Protein AF-A0A1S8S8R8-F1 (afdb_monomer_lite)

Organism: Clostridium beijerinckii (NCBI:txid1520)

pLDDT: mean 87.76, std 15.45, range [39.5, 98.5]

Sequence (150 aa):
MPNIKKNIEINKLENTFITFKNANENLIRYEDGESLENSRFKGITEEIRECDKVENKIQIIREEIHSLRDLVDVLGSDCIFDYEFIEIFKVLDDFEISLLLKYIPNDSVMDVDYGTESEKEWHEKLKEYLDMISEEKKSKIIAESLNIIL

Radius of gyration: 22.05 Å; chains: 1; bounding box: 75×33×40 Å

Structure (mmCIF, N/CA/C/O backbone):
data_AF-A0A1S8S8R8-F1
#
_entry.id   AF-A0A1S8S8R8-F1
#
loop_
_atom_site.group_PDB
_atom_site.id
_atom_site.type_symbol
_atom_site.label_atom_id
_atom_site.label_alt_id
_atom_site.label_comp_id
_atom_site.label_asym_id
_atom_site.label_entity_id
_atom_site.label_seq_id
_atom_site.pdbx_PDB_ins_code
_atom_site.Cartn_x
_atom_site.Cartn_y
_atom_site.Cartn_z
_atom_site.occupancy
_atom_site.B_iso_or_equiv
_atom_site.auth_seq_id
_atom_site.auth_comp_id
_atom_site.auth_asym_id
_atom_site.auth_atom_id
_atom_site.pdbx_PDB_model_num
ATOM 1 N N . MET A 1 1 ? 42.710 4.956 -25.547 1.00 47.41 1 MET A N 1
ATOM 2 C CA . MET A 1 1 ? 42.683 3.558 -25.063 1.00 47.41 1 MET A CA 1
ATOM 3 C C . MET A 1 1 ? 44.050 3.214 -24.485 1.00 47.41 1 MET A C 1
ATOM 5 O O . MET A 1 1 ? 45.027 3.377 -25.211 1.00 47.41 1 MET A O 1
ATOM 9 N N . PRO A 1 2 ? 44.162 2.818 -23.206 1.00 55.94 2 PRO A N 1
ATOM 10 C CA . PRO A 1 2 ? 45.432 2.374 -22.631 1.00 55.94 2 PRO A CA 1
ATOM 11 C C . PRO A 1 2 ? 45.952 1.147 -23.392 1.00 55.94 2 PRO A C 1
ATOM 13 O O . PRO A 1 2 ? 45.184 0.245 -23.718 1.00 55.94 2 PRO A O 1
ATOM 16 N N . ASN A 1 3 ? 47.244 1.121 -23.720 1.00 70.50 3 ASN A N 1
ATOM 17 C CA . ASN A 1 3 ? 47.845 0.037 -24.495 1.00 70.50 3 ASN A CA 1
ATOM 18 C C . ASN A 1 3 ? 48.105 -1.167 -23.573 1.00 70.50 3 ASN A C 1
ATOM 20 O O . ASN A 1 3 ? 49.175 -1.280 -22.977 1.00 70.50 3 ASN A O 1
ATOM 24 N N . ILE A 1 4 ? 47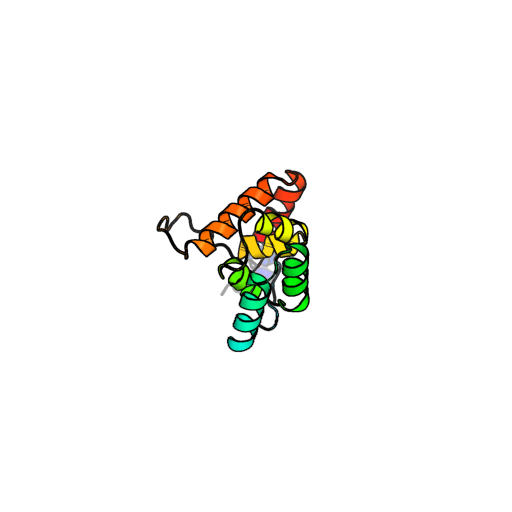.097 -2.035 -23.441 1.00 74.81 4 ILE A N 1
ATOM 25 C CA . ILE A 1 4 ? 47.079 -3.216 -22.557 1.00 74.81 4 ILE A CA 1
ATOM 26 C C . ILE A 1 4 ? 48.364 -4.043 -22.705 1.00 74.81 4 ILE A C 1
ATOM 28 O O . ILE A 1 4 ? 48.956 -4.453 -21.710 1.00 74.81 4 ILE A O 1
ATOM 32 N N . LYS A 1 5 ? 48.855 -4.208 -23.939 1.00 75.81 5 LYS A N 1
ATOM 33 C CA . LYS A 1 5 ? 50.068 -4.977 -24.240 1.00 75.81 5 LYS A CA 1
ATOM 34 C C . LYS A 1 5 ? 51.311 -4.414 -23.541 1.00 75.81 5 LYS A C 1
ATOM 36 O O . LYS A 1 5 ? 52.057 -5.165 -22.926 1.00 75.81 5 LYS A O 1
ATOM 41 N N . LYS A 1 6 ? 51.480 -3.088 -23.557 1.00 76.81 6 LYS A N 1
ATOM 42 C CA . LYS A 1 6 ? 52.597 -2.406 -22.887 1.00 76.81 6 LYS A CA 1
ATOM 43 C C . LYS A 1 6 ? 52.540 -2.570 -21.365 1.00 76.81 6 LYS A C 1
ATOM 45 O O . LYS A 1 6 ? 53.579 -2.669 -20.726 1.00 76.81 6 LYS A O 1
ATOM 50 N N . ASN A 1 7 ? 51.339 -2.599 -20.786 1.00 72.69 7 ASN A N 1
ATOM 51 C CA . ASN A 1 7 ? 51.155 -2.691 -19.336 1.00 72.69 7 ASN A CA 1
ATOM 52 C C . ASN A 1 7 ? 51.355 -4.113 -18.784 1.00 72.69 7 ASN A C 1
ATOM 54 O O . ASN A 1 7 ? 51.751 -4.255 -17.628 1.00 72.69 7 ASN A O 1
ATOM 58 N N . ILE A 1 8 ? 51.149 -5.147 -19.609 1.00 76.69 8 ILE A N 1
ATOM 59 C CA . ILE A 1 8 ? 51.504 -6.540 -19.288 1.00 76.69 8 ILE A CA 1
ATOM 60 C C . ILE A 1 8 ? 53.028 -6.690 -19.189 1.00 76.69 8 ILE A C 1
ATOM 62 O O . ILE A 1 8 ? 53.528 -7.265 -18.230 1.00 76.69 8 ILE A O 1
ATOM 66 N N . GLU A 1 9 ? 53.771 -6.119 -20.141 1.00 80.56 9 GLU A N 1
ATOM 67 C CA . GLU A 1 9 ? 55.239 -6.217 -20.193 1.00 80.56 9 GLU A CA 1
ATOM 68 C C . GLU A 1 9 ? 55.938 -5.554 -18.995 1.00 80.56 9 GLU A C 1
ATOM 70 O O . GLU A 1 9 ? 57.035 -5.959 -18.617 1.00 80.56 9 GLU A O 1
ATOM 75 N N . ILE A 1 10 ? 55.307 -4.552 -18.377 1.00 84.12 10 ILE A N 1
ATOM 76 C CA . ILE A 1 10 ? 55.863 -3.814 -17.230 1.00 84.12 10 ILE A CA 1
ATOM 77 C C . ILE A 1 10 ? 55.256 -4.224 -15.878 1.00 84.12 10 ILE A C 1
ATOM 79 O O . ILE A 1 10 ? 55.476 -3.508 -14.903 1.00 84.12 10 ILE A O 1
ATOM 83 N N . ASN A 1 11 ? 54.495 -5.329 -15.807 1.00 70.38 11 ASN A N 1
ATOM 84 C CA . ASN A 1 11 ? 53.772 -5.775 -14.602 1.00 70.38 11 ASN A CA 1
ATOM 85 C C . ASN A 1 11 ? 52.944 -4.650 -13.949 1.00 70.38 11 ASN A C 1
ATOM 87 O O . ASN A 1 11 ? 53.032 -4.426 -12.747 1.00 70.38 11 ASN A O 1
ATOM 91 N N . LYS A 1 12 ? 52.187 -3.901 -14.761 1.00 74.56 12 LYS A N 1
ATOM 92 C CA . LYS A 1 12 ? 51.240 -2.867 -14.297 1.00 74.56 12 LYS A CA 1
ATOM 93 C C . LYS A 1 12 ? 49.828 -3.109 -14.818 1.00 74.56 12 LYS A C 1
ATOM 95 O O . LYS A 1 12 ? 49.060 -2.165 -15.034 1.00 74.56 12 LYS A O 1
ATOM 100 N N . LEU A 1 13 ? 49.492 -4.369 -15.089 1.00 74.75 13 LEU A N 1
ATOM 101 C CA . LEU A 1 13 ? 48.185 -4.751 -15.615 1.00 74.75 13 LEU A CA 1
ATOM 102 C C . LEU A 1 13 ? 47.064 -4.368 -14.634 1.00 74.75 13 LEU A C 1
ATOM 104 O O . LEU A 1 13 ? 46.019 -3.886 -15.061 1.00 74.75 13 LEU A O 1
ATOM 108 N N . GLU A 1 14 ? 47.325 -4.464 -13.333 1.00 68.19 14 GLU A N 1
ATOM 109 C CA . GLU A 1 14 ? 46.433 -4.068 -12.242 1.00 68.19 14 GLU A CA 1
ATOM 110 C C . GLU A 1 14 ? 46.066 -2.575 -12.251 1.00 68.19 14 GLU A C 1
ATOM 112 O O . GLU A 1 14 ? 45.003 -2.206 -11.771 1.00 68.19 14 GLU A O 1
ATOM 117 N N . ASN A 1 15 ? 46.885 -1.723 -12.880 1.00 67.25 15 ASN A N 1
ATOM 118 C CA . ASN A 1 15 ? 46.618 -0.286 -13.038 1.00 67.25 15 ASN A CA 1
ATOM 119 C C . ASN A 1 15 ? 45.921 0.055 -14.369 1.00 67.25 15 ASN A C 1
ATOM 121 O O . ASN A 1 15 ? 45.691 1.223 -14.679 1.00 67.25 15 ASN A O 1
ATOM 125 N N . THR A 1 16 ? 45.646 -0.954 -15.202 1.00 67.19 16 THR A N 1
ATOM 126 C CA . THR A 1 16 ? 44.980 -0.783 -16.505 1.00 67.19 16 THR A CA 1
ATOM 127 C C . THR A 1 16 ? 43.462 -0.834 -16.368 1.00 67.19 16 THR A C 1
ATOM 129 O O . THR A 1 16 ? 42.750 -0.241 -17.178 1.00 67.19 16 THR A O 1
ATOM 132 N N . PHE A 1 17 ? 42.975 -1.511 -15.329 1.00 71.25 17 PHE A N 1
ATOM 133 C CA . PHE A 1 17 ? 41.561 -1.610 -15.016 1.00 71.25 17 PHE A CA 1
ATOM 134 C C . PHE A 1 17 ? 41.223 -0.610 -13.917 1.00 71.25 17 PHE A C 1
ATOM 136 O O . PHE A 1 17 ? 41.747 -0.682 -12.810 1.00 71.25 17 PHE A O 1
ATOM 143 N N . ILE A 1 18 ? 40.316 0.316 -14.213 1.00 66.94 18 ILE A N 1
ATOM 144 C CA . ILE A 1 18 ? 39.598 1.026 -13.160 1.00 66.94 18 ILE A CA 1
ATOM 145 C C . ILE A 1 18 ? 38.610 0.002 -12.604 1.00 66.94 18 ILE A C 1
ATOM 147 O O . ILE A 1 18 ? 37.585 -0.274 -13.224 1.00 66.94 18 ILE A O 1
ATOM 151 N N . THR A 1 19 ? 38.933 -0.616 -11.470 1.00 56.50 19 THR A N 1
ATOM 152 C CA . THR A 1 19 ? 37.923 -1.340 -10.700 1.00 56.50 19 THR A CA 1
ATOM 153 C C . THR A 1 19 ? 36.993 -0.296 -10.109 1.00 56.50 19 THR A C 1
ATOM 155 O O . THR A 1 19 ? 37.340 0.371 -9.131 1.00 56.50 19 THR A O 1
ATOM 158 N N . PHE A 1 20 ? 35.820 -0.122 -10.712 1.00 55.28 20 PHE A N 1
ATOM 159 C CA . PHE A 1 20 ? 34.723 0.519 -10.010 1.00 55.28 20 PHE A CA 1
ATOM 160 C C . PHE A 1 20 ? 34.433 -0.367 -8.804 1.00 55.28 20 PHE A C 1
ATOM 162 O O . PHE A 1 20 ? 34.045 -1.524 -8.948 1.00 55.28 20 PHE A O 1
ATOM 169 N N . LYS A 1 21 ? 34.715 0.145 -7.606 1.00 53.66 21 LYS A N 1
ATOM 170 C CA . LYS A 1 21 ? 34.168 -0.436 -6.386 1.00 53.66 21 LYS A CA 1
ATOM 171 C C . LYS A 1 21 ? 32.657 -0.368 -6.596 1.00 53.66 21 LYS A C 1
ATOM 173 O O . LYS A 1 21 ? 32.139 0.743 -6.679 1.00 53.66 21 LYS A O 1
ATOM 178 N N . ASN A 1 22 ? 32.005 -1.506 -6.833 1.00 51.09 22 ASN A N 1
ATOM 179 C CA . ASN A 1 22 ? 30.573 -1.549 -7.104 1.00 51.09 22 ASN A CA 1
ATOM 180 C C . ASN A 1 22 ? 29.859 -0.946 -5.893 1.00 51.09 22 ASN A C 1
ATOM 182 O O . ASN A 1 22 ? 29.703 -1.588 -4.860 1.00 51.09 22 ASN A O 1
ATOM 186 N N . ALA A 1 23 ? 29.495 0.328 -5.988 1.00 52.31 23 ALA A N 1
ATOM 187 C CA . ALA A 1 23 ? 28.527 0.908 -5.087 1.00 52.31 23 ALA A CA 1
ATOM 188 C C . ALA A 1 23 ? 27.189 0.282 -5.489 1.00 52.31 23 ALA A C 1
ATOM 190 O O . ALA A 1 23 ? 26.737 0.498 -6.611 1.00 52.31 23 ALA A O 1
ATOM 191 N N . ASN A 1 24 ? 26.618 -0.509 -4.578 1.00 56.66 24 ASN A N 1
ATOM 192 C CA . ASN A 1 24 ? 25.369 -1.276 -4.681 1.00 56.66 24 ASN A CA 1
ATOM 193 C C . ASN A 1 24 ? 25.537 -2.715 -5.192 1.00 56.66 24 ASN A C 1
ATOM 195 O O . ASN A 1 24 ? 25.215 -3.045 -6.330 1.00 56.66 24 ASN A O 1
ATOM 199 N N . GLU A 1 25 ? 25.990 -3.599 -4.301 1.00 58.91 25 GLU A N 1
ATOM 200 C CA . GLU A 1 25 ? 26.020 -5.051 -4.538 1.00 58.91 25 GLU A CA 1
ATOM 201 C C . GLU A 1 25 ? 24.621 -5.712 -4.477 1.00 58.91 25 GLU A C 1
ATOM 203 O O . GLU A 1 25 ? 24.501 -6.872 -4.848 1.00 58.91 25 GLU A O 1
ATOM 208 N N . ASN A 1 26 ? 23.555 -4.982 -4.104 1.00 75.31 26 ASN A N 1
ATOM 209 C CA . ASN A 1 26 ? 22.205 -5.530 -3.879 1.00 75.31 26 ASN A CA 1
ATOM 210 C C . ASN A 1 26 ? 21.079 -4.748 -4.592 1.00 75.31 26 ASN A C 1
ATOM 212 O O . ASN A 1 26 ? 20.038 -4.500 -3.993 1.00 75.31 26 ASN A O 1
ATOM 216 N N . LEU A 1 27 ? 21.265 -4.311 -5.843 1.00 88.69 27 LEU A N 1
ATOM 217 C CA . LEU A 1 27 ? 20.167 -3.686 -6.601 1.00 88.69 27 LEU A CA 1
ATOM 218 C C . LEU A 1 27 ? 19.075 -4.715 -6.933 1.00 88.69 27 LEU A C 1
ATOM 220 O O . LEU A 1 27 ? 19.374 -5.785 -7.463 1.00 88.69 27 LEU A O 1
ATOM 224 N N . ILE A 1 28 ? 17.817 -4.358 -6.680 1.00 91.38 28 ILE A N 1
ATOM 225 C CA . ILE A 1 28 ? 16.639 -5.166 -7.005 1.00 91.38 28 ILE A CA 1
ATOM 226 C C . ILE A 1 28 ? 15.964 -4.529 -8.216 1.00 91.38 28 ILE A C 1
ATOM 228 O O . ILE A 1 28 ? 15.468 -3.409 -8.136 1.00 91.38 28 ILE A O 1
ATOM 232 N N . ARG A 1 29 ? 15.948 -5.226 -9.355 1.00 93.81 29 ARG A N 1
ATOM 233 C CA . ARG A 1 29 ? 15.124 -4.818 -10.497 1.00 93.81 29 ARG A CA 1
ATOM 234 C C . ARG A 1 29 ? 13.709 -5.328 -10.262 1.00 93.81 29 ARG A C 1
ATOM 236 O O . ARG A 1 29 ? 13.517 -6.539 -10.203 1.00 93.81 29 ARG A O 1
ATOM 243 N N . TYR A 1 30 ? 12.765 -4.411 -10.115 1.00 95.00 30 TYR A N 1
ATOM 244 C CA . TYR A 1 30 ? 11.351 -4.740 -10.070 1.00 95.00 30 TYR A CA 1
ATOM 245 C C . TYR A 1 30 ? 10.821 -4.893 -11.498 1.00 95.00 30 TYR A C 1
ATOM 247 O O . TYR A 1 30 ? 11.188 -4.132 -12.393 1.00 95.00 30 TYR A O 1
ATOM 255 N N . GLU A 1 31 ? 9.995 -5.910 -11.710 1.00 95.69 31 GLU A N 1
ATOM 256 C CA . GLU A 1 31 ? 9.208 -6.083 -12.925 1.00 95.69 31 GLU A CA 1
ATOM 257 C C . GLU A 1 31 ? 7.748 -6.045 -12.493 1.00 95.69 31 GLU A C 1
ATOM 259 O O . GLU A 1 31 ? 7.327 -6.849 -11.659 1.00 95.69 31 GLU A O 1
ATOM 264 N N . ASP A 1 32 ? 7.015 -5.061 -13.005 1.00 96.12 32 ASP A N 1
ATOM 265 C CA . ASP A 1 32 ? 5.624 -4.845 -12.631 1.00 96.12 32 ASP A CA 1
ATOM 266 C C . ASP A 1 32 ? 4.708 -5.923 -13.232 1.00 96.12 32 ASP A C 1
ATOM 268 O O . ASP A 1 32 ? 5.038 -6.567 -14.236 1.00 96.12 32 ASP A O 1
ATOM 272 N N . GLY A 1 33 ? 3.547 -6.117 -12.614 1.00 94.88 33 GLY A N 1
ATOM 273 C CA . GLY A 1 33 ? 2.500 -6.978 -13.143 1.00 94.88 33 GLY A CA 1
ATOM 274 C C . GLY A 1 33 ? 1.754 -6.356 -14.323 1.00 94.88 33 GLY A C 1
ATOM 275 O O . GLY A 1 33 ? 1.970 -5.209 -14.715 1.00 94.88 33 GLY A O 1
ATOM 276 N N . GLU A 1 34 ? 0.845 -7.136 -14.904 1.00 95.50 34 GLU A N 1
ATOM 277 C CA . GLU A 1 34 ? -0.044 -6.648 -15.956 1.00 95.50 34 GLU A CA 1
ATOM 278 C C . GLU A 1 34 ? -1.023 -5.622 -15.373 1.00 95.50 34 GLU A C 1
ATOM 280 O O . GLU A 1 34 ? -1.765 -5.935 -14.442 1.00 95.50 34 GLU A O 1
ATOM 285 N N . SER A 1 35 ? -1.010 -4.401 -15.918 1.00 95.50 35 SER A N 1
ATOM 286 C CA . SER A 1 35 ? -1.959 -3.366 -15.514 1.00 95.50 35 SER A CA 1
ATOM 287 C C . SER A 1 35 ? -3.364 -3.654 -16.035 1.00 95.50 35 SER A C 1
ATOM 289 O O . SER A 1 35 ? -3.547 -4.185 -17.134 1.00 95.50 35 SER A O 1
ATOM 291 N N . LEU A 1 36 ? -4.366 -3.241 -15.271 1.00 96.81 36 LEU A N 1
ATOM 292 C CA . LEU A 1 36 ? -5.761 -3.391 -15.645 1.00 96.81 36 LEU A CA 1
ATOM 293 C C . LEU A 1 36 ? -6.156 -2.455 -16.795 1.00 96.81 36 LEU A C 1
ATOM 295 O O . LEU A 1 36 ? -5.743 -1.301 -16.892 1.00 96.81 36 LEU A O 1
ATOM 299 N N . GLU A 1 37 ? -7.059 -2.938 -17.647 1.00 97.50 37 GLU A N 1
ATOM 300 C CA . GLU A 1 37 ? -7.767 -2.087 -18.604 1.00 97.50 37 GLU A CA 1
ATOM 301 C C . GLU A 1 37 ? -8.639 -1.063 -17.860 1.00 97.50 37 GLU A C 1
ATOM 303 O O . GLU A 1 37 ? -9.347 -1.411 -16.912 1.00 97.50 37 GLU A O 1
ATOM 308 N N . ASN A 1 38 ? -8.684 0.181 -18.347 1.00 96.31 38 ASN A N 1
ATOM 309 C CA . ASN A 1 38 ? -9.368 1.302 -17.682 1.00 96.31 38 ASN A CA 1
ATOM 310 C C . ASN A 1 38 ? -10.817 0.998 -17.261 1.00 96.31 38 ASN A C 1
ATOM 312 O O . ASN A 1 38 ? -11.275 1.440 -16.208 1.00 96.31 38 ASN A O 1
ATOM 316 N N . SER A 1 39 ? -11.572 0.261 -18.084 1.00 97.25 39 SER A N 1
ATOM 317 C CA . SER A 1 39 ? -12.956 -0.101 -17.758 1.00 97.25 39 SER A CA 1
ATOM 318 C C . SER A 1 39 ? -13.049 -1.093 -16.602 1.00 97.25 39 SER A C 1
ATOM 320 O O . SER A 1 39 ? -13.996 -1.018 -15.824 1.00 97.25 39 SER A O 1
ATOM 322 N N . ARG A 1 40 ? -12.086 -2.019 -16.500 1.00 97.81 40 ARG A N 1
ATOM 323 C CA . ARG A 1 40 ? -12.018 -2.990 -15.405 1.00 97.81 40 ARG A CA 1
ATOM 324 C C . ARG A 1 40 ? -11.558 -2.303 -14.127 1.00 97.81 40 ARG A C 1
ATOM 326 O O . ARG A 1 40 ? -12.237 -2.447 -13.118 1.00 97.81 40 ARG A O 1
ATOM 333 N N . PHE A 1 41 ? -10.507 -1.487 -14.210 1.00 98.25 41 PHE A N 1
ATOM 334 C CA . PHE A 1 41 ? -10.036 -0.666 -13.095 1.00 98.25 41 PHE A CA 1
ATOM 335 C C . PHE A 1 41 ? -11.174 0.170 -12.493 1.00 98.25 41 PHE A C 1
ATOM 337 O O . PHE A 1 41 ? -11.455 0.072 -11.304 1.00 98.25 41 PHE A O 1
ATOM 344 N N . LYS A 1 42 ? -11.923 0.897 -13.335 1.00 97.88 42 LYS A N 1
ATOM 345 C CA . LYS A 1 42 ? -13.078 1.684 -12.884 1.00 97.88 42 LYS A CA 1
ATOM 346 C C . LYS A 1 42 ? -14.151 0.834 -12.193 1.00 97.88 42 LYS A C 1
ATOM 348 O O . LYS A 1 42 ? -14.752 1.288 -11.228 1.00 97.88 42 LYS A O 1
ATOM 353 N N . GLY A 1 43 ? -14.433 -0.364 -12.707 1.00 98.31 43 GLY A N 1
ATOM 354 C CA . GLY A 1 43 ? -15.397 -1.273 -12.081 1.00 98.31 43 GLY A CA 1
ATOM 355 C C . GLY A 1 43 ? -14.961 -1.675 -10.673 1.00 98.31 43 GLY A C 1
ATOM 356 O O . GLY A 1 43 ? -15.753 -1.578 -9.741 1.00 98.31 43 GLY A O 1
ATOM 357 N N . ILE A 1 44 ? -13.684 -2.032 -10.523 1.00 98.31 44 ILE A N 1
ATOM 358 C CA . ILE A 1 44 ? -13.087 -2.432 -9.245 1.00 98.31 44 ILE A CA 1
ATOM 359 C C . ILE A 1 44 ? -13.099 -1.279 -8.236 1.00 98.31 44 ILE A C 1
ATOM 361 O O . ILE A 1 44 ? -13.492 -1.484 -7.093 1.00 98.31 44 ILE A O 1
ATOM 365 N N . THR A 1 45 ? -12.728 -0.055 -8.626 1.00 97.94 45 THR A N 1
ATOM 366 C CA . THR A 1 45 ? -12.708 1.075 -7.678 1.00 97.94 45 THR A CA 1
ATOM 367 C C . THR A 1 45 ? -14.104 1.460 -7.187 1.00 97.94 45 THR A C 1
ATOM 369 O O . THR A 1 45 ? -14.254 1.857 -6.032 1.00 97.94 45 THR A O 1
ATOM 372 N N . GLU A 1 46 ? -15.141 1.327 -8.023 1.00 98.31 46 GLU A N 1
ATOM 373 C CA . GLU A 1 46 ? -16.527 1.505 -7.562 1.00 98.31 46 GLU A CA 1
ATOM 374 C C . GLU A 1 46 ? -16.961 0.363 -6.627 1.00 98.31 46 GLU A C 1
ATOM 376 O O . GLU A 1 46 ? -17.559 0.634 -5.590 1.00 98.31 46 GLU A O 1
ATOM 381 N N . GLU A 1 47 ? -16.595 -0.890 -6.917 1.00 98.19 47 GLU A N 1
ATOM 382 C CA . GLU A 1 47 ? -16.882 -2.029 -6.030 1.00 98.19 47 GLU A CA 1
ATOM 383 C C . GLU A 1 47 ? -16.210 -1.876 -4.653 1.00 98.19 47 GLU A C 1
ATOM 385 O O . GLU A 1 47 ? -16.842 -2.087 -3.615 1.00 98.19 47 GLU A O 1
ATOM 390 N N . ILE A 1 48 ? -14.950 -1.427 -4.626 1.00 98.31 48 ILE A N 1
ATOM 391 C CA . ILE A 1 48 ? -14.234 -1.089 -3.388 1.00 98.31 48 ILE A CA 1
ATOM 392 C C . ILE A 1 48 ? -14.970 0.031 -2.643 1.00 98.31 48 ILE A C 1
ATOM 394 O O . ILE A 1 48 ? -15.160 -0.066 -1.431 1.00 98.31 48 ILE A O 1
ATOM 398 N N . ARG A 1 49 ? -15.413 1.084 -3.342 1.00 97.44 49 ARG A N 1
ATOM 399 C CA . ARG A 1 49 ? -16.123 2.216 -2.725 1.00 97.44 49 ARG A CA 1
ATOM 400 C C . ARG A 1 49 ? -17.464 1.800 -2.110 1.00 97.44 49 ARG A C 1
ATOM 402 O O . ARG A 1 49 ? -17.826 2.325 -1.061 1.00 97.44 49 ARG A O 1
ATOM 409 N N . GLU A 1 50 ? -18.188 0.878 -2.741 1.00 97.44 50 GLU A N 1
ATOM 410 C CA . GLU A 1 50 ? -19.488 0.373 -2.274 1.00 97.44 50 GLU A CA 1
ATOM 411 C C . GLU A 1 50 ? -19.382 -0.605 -1.086 1.00 97.44 50 GLU A C 1
ATOM 413 O O . GLU A 1 50 ? -20.394 -0.936 -0.464 1.00 97.44 50 GLU A O 1
ATOM 418 N N . CYS A 1 51 ? -18.179 -1.067 -0.732 1.00 97.31 51 CYS A N 1
ATOM 419 C CA . CYS A 1 51 ? -17.980 -1.954 0.410 1.00 97.31 51 CYS A CA 1
ATOM 420 C C . CYS A 1 51 ? -18.114 -1.227 1.759 1.00 97.31 51 CYS A C 1
ATOM 422 O O . CYS A 1 51 ? -17.333 -0.335 2.079 1.00 97.31 51 CYS A O 1
ATOM 424 N N . ASP A 1 52 ? -19.007 -1.726 2.621 1.00 93.44 52 ASP A N 1
ATOM 425 C CA . ASP A 1 52 ? -19.166 -1.240 4.006 1.00 93.44 52 ASP A CA 1
ATOM 426 C C . ASP A 1 52 ? -18.035 -1.678 4.957 1.00 93.44 52 ASP A C 1
ATOM 428 O O . ASP A 1 52 ? -17.880 -1.132 6.050 1.00 93.44 52 ASP A O 1
ATOM 432 N N . LYS A 1 53 ? -17.300 -2.736 4.595 1.00 97.38 53 LYS A N 1
ATOM 433 C CA . LYS A 1 53 ? -16.296 -3.382 5.449 1.00 97.38 53 LYS A CA 1
ATOM 434 C C . LYS A 1 53 ? -14.919 -3.321 4.817 1.00 97.38 53 LYS A C 1
ATOM 436 O O . LYS A 1 53 ? -14.743 -3.768 3.683 1.00 97.38 53 LYS A O 1
ATOM 441 N N . VAL A 1 54 ? -13.938 -2.872 5.595 1.00 97.94 54 VAL A N 1
ATOM 442 C CA . VAL A 1 54 ? -12.540 -2.783 5.161 1.00 97.94 54 VAL A CA 1
ATOM 443 C C . VAL A 1 54 ? -11.969 -4.141 4.750 1.00 97.94 54 VAL A C 1
ATOM 445 O O . VAL A 1 54 ? -11.200 -4.220 3.797 1.00 97.94 54 VAL A O 1
ATOM 448 N N . GLU A 1 55 ? -12.400 -5.234 5.384 1.00 98.12 55 GLU A N 1
ATOM 449 C CA . GLU A 1 55 ? -11.939 -6.580 5.033 1.00 98.12 55 GLU A CA 1
ATOM 450 C C . GLU A 1 55 ? -12.344 -6.978 3.608 1.00 98.12 55 GLU A C 1
ATOM 452 O O . GLU A 1 55 ? -11.576 -7.646 2.918 1.00 98.12 55 GLU A O 1
ATOM 457 N N . ASN A 1 56 ? -13.516 -6.529 3.146 1.00 98.19 56 ASN A N 1
ATOM 458 C CA . ASN A 1 56 ? -13.974 -6.787 1.782 1.00 98.19 56 ASN A CA 1
ATOM 459 C C . ASN A 1 56 ? -13.169 -5.960 0.771 1.00 98.19 56 ASN A C 1
ATOM 461 O O . ASN A 1 56 ? -12.774 -6.486 -0.264 1.00 98.19 56 ASN A O 1
ATOM 465 N N . LYS A 1 57 ? -12.859 -4.697 1.098 1.00 98.44 57 LYS A N 1
ATOM 466 C CA . LYS A 1 57 ? -11.978 -3.853 0.274 1.00 98.44 57 LYS A CA 1
ATOM 467 C C . LYS A 1 57 ? -10.604 -4.497 0.108 1.00 98.44 57 LYS A C 1
ATOM 469 O O . LYS A 1 57 ? -10.119 -4.642 -1.008 1.00 98.44 57 LYS A O 1
ATOM 474 N N . ILE A 1 58 ? -10.015 -4.950 1.217 1.00 98.50 58 ILE A N 1
ATOM 475 C CA . ILE A 1 58 ? -8.739 -5.676 1.228 1.00 98.50 58 ILE A CA 1
ATOM 476 C C . ILE A 1 58 ? -8.810 -6.927 0.349 1.00 98.50 58 ILE A C 1
ATOM 478 O O . ILE A 1 58 ? -7.872 -7.201 -0.398 1.00 98.50 58 ILE A O 1
ATOM 482 N N . GLN A 1 59 ? -9.903 -7.689 0.435 1.00 98.38 59 GLN A N 1
ATOM 483 C CA . GLN A 1 59 ? -10.079 -8.884 -0.382 1.00 98.38 59 GLN A CA 1
ATOM 484 C C . GLN A 1 59 ? -10.079 -8.544 -1.877 1.00 98.38 59 GLN A C 1
ATOM 486 O O . GLN A 1 59 ? -9.304 -9.145 -2.616 1.00 98.38 59 GLN A O 1
ATOM 491 N N . ILE A 1 60 ? -10.866 -7.549 -2.301 1.00 98.38 60 ILE A N 1
ATOM 492 C CA . ILE A 1 60 ? -10.925 -7.115 -3.705 1.00 98.38 60 ILE A CA 1
ATOM 493 C C . ILE A 1 60 ? -9.546 -6.661 -4.189 1.00 98.38 60 ILE A C 1
ATOM 495 O O . ILE A 1 60 ? -9.088 -7.105 -5.238 1.00 98.38 60 ILE A O 1
ATOM 499 N N . ILE A 1 61 ? -8.847 -5.830 -3.405 1.00 97.94 61 ILE A N 1
ATOM 500 C CA . ILE A 1 61 ? -7.506 -5.346 -3.762 1.00 97.94 61 ILE A CA 1
ATOM 501 C C . ILE A 1 61 ? -6.560 -6.528 -4.003 1.00 97.94 61 ILE A C 1
ATOM 503 O O . ILE A 1 61 ? -5.872 -6.571 -5.015 1.00 97.94 61 ILE A O 1
ATOM 507 N N . ARG A 1 62 ? -6.557 -7.527 -3.117 1.00 96.56 62 ARG A N 1
ATOM 508 C CA . ARG A 1 62 ? -5.681 -8.700 -3.252 1.00 96.56 62 ARG A CA 1
ATOM 509 C C . ARG A 1 62 ? -6.035 -9.610 -4.426 1.00 96.56 62 ARG A C 1
ATOM 511 O O . ARG A 1 62 ? -5.148 -10.273 -4.959 1.00 96.56 62 ARG A O 1
ATOM 518 N N . GLU A 1 63 ? -7.316 -9.719 -4.755 1.00 96.75 63 GLU A N 1
ATOM 519 C CA . GLU A 1 63 ? -7.807 -10.616 -5.804 1.00 96.75 63 GLU A CA 1
ATOM 520 C C . GLU A 1 63 ? -7.681 -10.007 -7.201 1.00 96.75 63 GLU A C 1
ATOM 522 O O . GLU A 1 63 ? -7.449 -10.749 -8.151 1.00 96.75 63 GLU A O 1
ATOM 527 N N . GLU A 1 64 ? -7.788 -8.682 -7.326 1.00 97.56 64 GLU A N 1
ATOM 528 C CA . GLU A 1 64 ? -7.911 -8.010 -8.623 1.00 97.56 64 GLU A CA 1
ATOM 529 C C . GLU A 1 64 ? -6.712 -7.127 -8.997 1.00 97.56 64 GLU A C 1
ATOM 531 O O . GLU A 1 64 ? -6.492 -6.872 -10.183 1.00 97.56 64 GLU A O 1
ATOM 536 N N . ILE A 1 65 ? -5.938 -6.644 -8.019 1.00 97.12 65 ILE A N 1
ATOM 537 C CA . ILE A 1 65 ? -4.818 -5.726 -8.255 1.00 97.12 65 ILE A CA 1
ATOM 538 C C . ILE A 1 65 ? -3.510 -6.510 -8.272 1.00 97.12 65 ILE A C 1
ATOM 540 O O . ILE A 1 65 ? -3.129 -7.155 -7.295 1.00 97.12 65 ILE A O 1
ATOM 544 N N . HIS A 1 66 ? -2.817 -6.470 -9.409 1.00 95.69 66 HIS A N 1
ATOM 545 C CA . HIS A 1 66 ? -1.621 -7.287 -9.645 1.00 95.69 66 HIS A CA 1
ATOM 546 C C . HIS A 1 66 ? -0.404 -6.489 -10.111 1.00 95.69 66 HIS A C 1
ATOM 548 O O . HIS A 1 66 ? 0.658 -7.078 -10.306 1.00 95.69 66 HIS A O 1
ATOM 554 N N . SER A 1 67 ? -0.543 -5.173 -10.277 1.00 97.38 67 SER A N 1
ATOM 555 C CA . SER A 1 67 ? 0.551 -4.271 -10.621 1.00 97.38 67 SER A CA 1
ATOM 556 C C . SER A 1 67 ? 0.713 -3.191 -9.550 1.00 97.38 67 SER A C 1
ATOM 558 O O . SER A 1 67 ? -0.265 -2.749 -8.943 1.00 97.38 67 SER A O 1
ATOM 560 N N . LEU A 1 68 ? 1.951 -2.755 -9.313 1.00 97.12 68 LEU A N 1
ATOM 561 C CA . LEU A 1 68 ? 2.263 -1.613 -8.460 1.00 97.12 68 LEU A CA 1
ATOM 562 C C . LEU A 1 68 ? 1.556 -0.358 -8.966 1.00 97.12 68 LEU A C 1
ATOM 564 O O . LEU A 1 68 ? 1.041 0.409 -8.155 1.00 97.12 68 LEU A O 1
ATOM 568 N N . ARG A 1 69 ? 1.506 -0.160 -10.291 1.00 95.62 69 ARG A N 1
ATOM 569 C CA . ARG A 1 69 ? 0.765 0.956 -10.887 1.00 95.62 69 ARG A CA 1
ATOM 570 C C . ARG A 1 69 ? -0.698 0.954 -10.451 1.00 95.62 69 ARG A C 1
ATOM 572 O O . ARG A 1 69 ? -1.151 1.949 -9.900 1.00 95.62 69 ARG A O 1
ATOM 579 N N . ASP A 1 70 ? -1.406 -0.155 -10.650 1.00 97.94 70 ASP A N 1
ATOM 580 C CA . ASP A 1 70 ? -2.824 -0.231 -10.288 1.00 97.94 70 ASP A CA 1
ATOM 581 C C . ASP A 1 70 ? -3.023 -0.102 -8.773 1.00 97.94 70 ASP A C 1
ATOM 583 O O . ASP A 1 70 ? -4.009 0.486 -8.340 1.00 97.94 70 ASP A O 1
ATOM 587 N N . LEU A 1 71 ? -2.097 -0.614 -7.952 1.00 97.94 71 LEU A N 1
ATOM 588 C CA . LEU A 1 71 ? -2.165 -0.446 -6.499 1.00 97.94 71 LEU A CA 1
ATOM 589 C C . LEU A 1 71 ? -2.072 1.028 -6.101 1.00 97.94 71 LEU A C 1
ATOM 591 O O . LEU A 1 71 ? -2.872 1.490 -5.288 1.00 97.94 71 LEU A O 1
ATOM 595 N N . VAL A 1 72 ? -1.129 1.773 -6.679 1.00 96.06 72 VAL A N 1
ATOM 596 C CA . VAL A 1 72 ? -1.010 3.215 -6.430 1.00 96.06 72 VAL A CA 1
ATOM 597 C C . VAL A 1 72 ? -2.246 3.958 -6.929 1.00 96.06 72 VAL A C 1
ATOM 599 O O . VAL A 1 72 ? -2.784 4.796 -6.205 1.00 96.06 72 VAL A O 1
ATOM 602 N N . ASP A 1 73 ? -2.739 3.614 -8.117 1.00 96.25 73 ASP A N 1
ATOM 603 C CA . ASP A 1 73 ? -3.937 4.237 -8.675 1.00 96.25 73 ASP A CA 1
ATOM 604 C C . ASP A 1 73 ? -5.167 3.955 -7.791 1.00 96.25 73 ASP A C 1
ATOM 606 O O . ASP A 1 73 ? -5.965 4.859 -7.549 1.00 96.25 73 ASP A O 1
ATOM 610 N N . VAL A 1 74 ? -5.313 2.741 -7.238 1.00 97.75 74 VAL A N 1
ATOM 611 C CA . VAL A 1 74 ? -6.379 2.411 -6.273 1.00 97.75 74 VAL A CA 1
ATOM 612 C C . VAL A 1 74 ? -6.260 3.274 -5.017 1.00 97.75 74 VAL A C 1
ATOM 614 O O . VAL A 1 74 ? -7.256 3.877 -4.610 1.00 97.75 74 VAL A O 1
ATOM 617 N N . LEU A 1 75 ? -5.062 3.388 -4.435 1.00 97.38 75 LEU A N 1
ATOM 618 C CA . LEU A 1 75 ? -4.813 4.217 -3.248 1.00 97.38 75 LEU A CA 1
ATOM 619 C C . LEU A 1 75 ? -5.138 5.702 -3.488 1.00 97.38 75 LEU A C 1
ATOM 621 O O . LEU A 1 75 ? -5.548 6.386 -2.555 1.00 97.38 75 LEU A O 1
ATOM 625 N N . GLY A 1 76 ? -5.010 6.184 -4.729 1.00 95.38 76 GLY A N 1
ATOM 626 C CA . GLY A 1 76 ? -5.345 7.552 -5.139 1.00 95.38 76 GLY A CA 1
ATOM 627 C C . GLY A 1 76 ? -6.749 7.757 -5.730 1.00 95.38 76 GLY A C 1
ATOM 628 O O . GLY A 1 76 ? -7.014 8.832 -6.260 1.00 95.38 76 GLY A O 1
ATOM 629 N N . SER A 1 77 ? -7.651 6.765 -5.690 1.00 94.38 77 SER A N 1
ATOM 630 C CA . SER A 1 77 ? -8.928 6.789 -6.443 1.00 94.38 77 SER A CA 1
ATOM 631 C C . SER A 1 77 ? -10.192 7.160 -5.645 1.00 94.38 77 SER A C 1
ATOM 633 O O . SER A 1 77 ? -11.312 6.950 -6.125 1.00 94.38 77 SER A O 1
ATOM 635 N N . ASP A 1 78 ? -10.056 7.705 -4.431 1.00 94.50 78 ASP A N 1
ATOM 636 C CA . ASP A 1 78 ? -11.185 8.051 -3.545 1.00 94.50 78 ASP A CA 1
ATOM 637 C C . ASP A 1 78 ? -12.154 6.869 -3.302 1.00 94.50 78 ASP A C 1
ATOM 639 O O . ASP A 1 78 ? -13.384 7.011 -3.361 1.00 94.50 78 ASP A O 1
ATOM 643 N N . CYS A 1 79 ? -11.614 5.662 -3.104 1.00 96.50 79 CYS A N 1
ATOM 644 C CA . CYS A 1 79 ? -12.384 4.467 -2.718 1.00 96.50 79 CYS A CA 1
ATOM 645 C C . CYS A 1 79 ? -11.971 3.878 -1.353 1.00 96.50 79 CYS A C 1
ATOM 647 O O . CYS A 1 79 ? -12.659 3.000 -0.820 1.00 96.50 79 CYS A O 1
ATOM 649 N N . ILE A 1 80 ? -10.892 4.399 -0.764 1.00 97.00 80 ILE A N 1
ATOM 650 C CA . ILE A 1 80 ? -10.332 4.034 0.542 1.00 97.00 80 ILE A CA 1
ATOM 651 C C . ILE A 1 80 ? -10.327 5.297 1.408 1.00 97.00 80 ILE A C 1
ATOM 653 O O . ILE 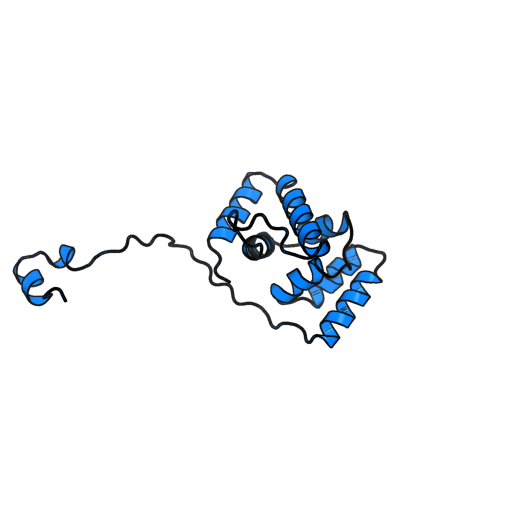A 1 80 ? -9.977 6.362 0.909 1.00 97.00 80 ILE A O 1
ATOM 657 N N . PHE A 1 81 ? -10.722 5.187 2.677 1.00 94.50 81 PHE A N 1
ATOM 658 C CA . PHE A 1 81 ? -10.951 6.343 3.547 1.00 94.50 81 PHE A CA 1
ATOM 659 C C . PHE A 1 81 ? -10.334 6.183 4.941 1.00 94.50 81 PHE A C 1
ATOM 661 O O . PHE A 1 81 ? -10.451 5.133 5.577 1.00 94.50 81 PHE A O 1
ATOM 668 N N . ASP A 1 82 ? -9.755 7.267 5.466 1.00 93.69 82 ASP A N 1
ATOM 669 C CA . ASP A 1 82 ? -9.323 7.405 6.862 1.00 93.69 82 ASP A CA 1
ATOM 670 C C . ASP A 1 82 ? -8.464 6.225 7.375 1.00 93.69 82 ASP A C 1
ATOM 672 O O . ASP A 1 82 ? -7.292 6.070 7.028 1.00 93.69 82 ASP A O 1
ATOM 676 N N . TYR A 1 83 ? -9.038 5.398 8.257 1.00 96.38 83 TYR A N 1
ATOM 677 C CA . TYR A 1 83 ? -8.367 4.284 8.924 1.00 96.38 83 TYR A CA 1
ATOM 678 C C . TYR A 1 83 ? -8.189 3.068 8.006 1.00 96.38 83 TYR A C 1
ATOM 680 O O . TYR A 1 83 ? -7.367 2.201 8.306 1.00 96.38 83 TYR A O 1
ATOM 688 N N . GLU A 1 84 ? -8.929 2.999 6.895 1.00 98.31 84 GLU A N 1
ATOM 689 C CA . GLU A 1 84 ? -8.889 1.870 5.964 1.00 98.31 84 GLU A CA 1
ATOM 690 C C . GLU A 1 84 ? -7.508 1.720 5.321 1.00 98.31 84 GLU A C 1
ATOM 692 O O . GLU A 1 84 ? -7.036 0.598 5.148 1.00 98.31 84 GLU A O 1
ATOM 697 N N . PHE A 1 85 ? -6.813 2.833 5.067 1.00 98.31 85 PHE A N 1
ATOM 698 C CA . PHE A 1 85 ? -5.428 2.820 4.593 1.00 98.31 85 PHE A CA 1
ATOM 699 C C . PHE A 1 85 ? -4.511 2.024 5.523 1.00 98.31 85 PHE A C 1
ATOM 701 O O . PHE A 1 85 ? -3.743 1.177 5.073 1.00 98.31 85 PHE A O 1
ATOM 708 N N . ILE A 1 86 ? -4.621 2.250 6.834 1.00 98.38 86 ILE A N 1
ATOM 709 C CA . ILE A 1 86 ? -3.783 1.570 7.825 1.00 98.38 86 ILE A CA 1
ATOM 710 C C . ILE A 1 86 ? -4.077 0.066 7.851 1.00 98.38 86 ILE A C 1
ATOM 712 O O . ILE A 1 86 ? -3.150 -0.736 7.960 1.00 98.38 86 ILE A O 1
ATOM 716 N N . GLU A 1 87 ? -5.344 -0.337 7.731 1.00 98.50 87 GLU A N 1
ATOM 717 C CA . GLU A 1 87 ? -5.713 -1.757 7.659 1.00 98.50 87 GLU A CA 1
ATOM 718 C C . GLU A 1 87 ? -5.215 -2.425 6.370 1.00 98.50 87 GLU A C 1
ATOM 720 O O . GLU A 1 87 ? -4.750 -3.564 6.418 1.00 98.50 87 GLU A O 1
ATOM 725 N N . ILE A 1 88 ? -5.217 -1.708 5.243 1.00 98.50 88 ILE A N 1
ATOM 726 C CA . ILE A 1 88 ? -4.633 -2.184 3.982 1.00 98.50 88 ILE A CA 1
ATOM 727 C C . ILE A 1 88 ? -3.111 -2.336 4.116 1.00 98.50 88 ILE A C 1
ATOM 729 O O . ILE A 1 88 ? -2.569 -3.395 3.810 1.00 98.50 88 ILE A O 1
ATOM 733 N N . PHE A 1 89 ? -2.396 -1.343 4.649 1.00 98.44 89 PHE A N 1
ATOM 734 C CA . PHE A 1 89 ? -0.937 -1.430 4.798 1.00 98.44 89 PHE A CA 1
ATOM 735 C C . PHE A 1 89 ? -0.485 -2.536 5.761 1.00 98.44 89 PHE A C 1
ATOM 737 O O . PHE A 1 89 ? 0.598 -3.094 5.592 1.00 98.44 89 PHE A O 1
ATOM 744 N N . LYS A 1 90 ? -1.310 -2.899 6.751 1.00 97.94 90 LYS A N 1
ATOM 745 C CA . LYS A 1 90 ? -1.029 -4.023 7.659 1.00 97.94 90 LYS A CA 1
ATOM 746 C C . LYS A 1 90 ? -1.030 -5.386 6.968 1.00 97.94 90 LYS A C 1
ATOM 748 O O . LYS A 1 90 ? -0.416 -6.309 7.506 1.00 97.94 90 LYS A O 1
ATOM 753 N N . VAL A 1 91 ? -1.743 -5.539 5.850 1.00 97.44 91 VAL A N 1
ATOM 754 C CA . VAL A 1 91 ? -1.819 -6.816 5.121 1.00 97.44 91 VAL A CA 1
ATOM 755 C C . VAL A 1 91 ? -0.810 -6.932 3.981 1.00 97.44 91 VAL A C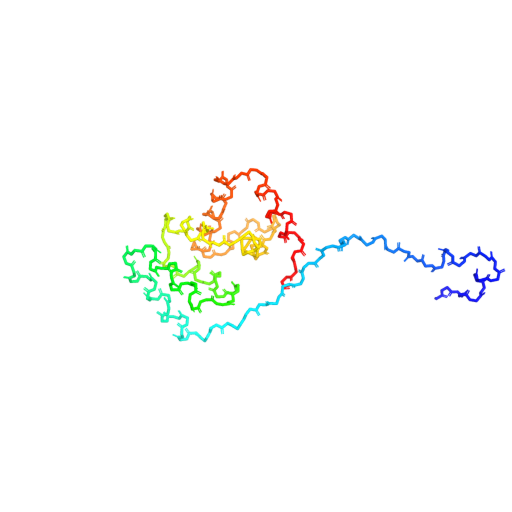 1
ATOM 757 O O . VAL A 1 91 ? -0.626 -8.043 3.486 1.00 97.44 91 VAL A O 1
ATOM 760 N N . LEU A 1 92 ? -0.165 -5.825 3.598 1.00 97.62 92 LEU A N 1
ATOM 761 C CA . LEU A 1 92 ? 0.950 -5.818 2.655 1.00 97.62 92 LEU A CA 1
ATOM 762 C C . LEU A 1 92 ? 2.221 -6.360 3.316 1.00 97.62 92 LEU A C 1
ATOM 764 O O . LEU A 1 92 ? 2.468 -6.144 4.512 1.00 97.62 92 LEU A O 1
ATOM 768 N N . ASP A 1 93 ? 3.039 -7.057 2.537 1.00 96.31 93 ASP A N 1
ATOM 769 C CA . ASP A 1 93 ? 4.352 -7.492 2.994 1.00 96.31 93 ASP A CA 1
ATOM 770 C C . ASP A 1 93 ? 5.383 -6.346 2.990 1.00 96.31 93 ASP A C 1
ATOM 772 O O . ASP A 1 93 ? 5.140 -5.236 2.512 1.00 96.31 93 ASP A O 1
ATOM 776 N N . ASP A 1 94 ? 6.550 -6.590 3.593 1.00 97.50 94 ASP A N 1
ATOM 777 C CA . ASP A 1 94 ? 7.603 -5.572 3.698 1.00 97.50 94 ASP A CA 1
ATOM 778 C C . ASP A 1 94 ? 8.047 -5.053 2.319 1.00 97.50 94 ASP A C 1
ATOM 780 O O . ASP A 1 94 ? 8.330 -3.863 2.187 1.00 97.50 94 ASP A O 1
ATOM 784 N N . PHE A 1 95 ? 8.078 -5.928 1.309 1.00 96.31 95 PHE A N 1
ATOM 785 C CA . PHE A 1 95 ? 8.558 -5.605 -0.029 1.00 96.31 95 PHE A CA 1
ATOM 786 C C . PHE A 1 95 ? 7.539 -4.759 -0.797 1.00 96.31 95 PHE A C 1
ATOM 788 O O . PHE A 1 95 ? 7.915 -3.775 -1.432 1.00 96.31 95 PHE A O 1
ATOM 795 N N . GLU A 1 96 ? 6.247 -5.071 -0.682 1.00 97.31 96 GLU A N 1
ATOM 796 C CA . GLU A 1 96 ? 5.149 -4.252 -1.210 1.00 97.31 96 GLU A CA 1
ATOM 797 C C . GLU A 1 96 ? 5.169 -2.837 -0.609 1.00 97.31 96 GLU A C 1
ATOM 799 O O . GLU A 1 96 ? 5.058 -1.846 -1.334 1.00 97.31 96 GLU A O 1
ATOM 804 N N . ILE A 1 97 ? 5.415 -2.711 0.699 1.00 98.25 97 ILE A N 1
ATOM 805 C CA . ILE A 1 97 ? 5.587 -1.400 1.346 1.00 98.25 97 ILE A CA 1
ATOM 806 C C . ILE A 1 97 ? 6.839 -0.679 0.818 1.00 98.25 97 ILE A C 1
ATOM 808 O O . ILE A 1 97 ? 6.805 0.533 0.576 1.00 98.25 97 ILE A O 1
ATOM 812 N N . SER A 1 98 ? 7.946 -1.393 0.600 1.00 96.94 98 SER A N 1
ATOM 813 C CA . SER A 1 98 ? 9.156 -0.826 -0.005 1.00 96.94 98 SER A CA 1
ATOM 814 C C . SER A 1 98 ? 8.936 -0.357 -1.446 1.00 96.94 98 SER A C 1
ATOM 816 O O . SER A 1 98 ? 9.495 0.674 -1.829 1.00 96.94 98 SER A O 1
ATOM 818 N N . LEU A 1 99 ? 8.107 -1.055 -2.229 1.00 96.81 99 LEU A N 1
ATOM 819 C CA . LEU A 1 99 ? 7.704 -0.637 -3.574 1.00 96.81 99 LEU A CA 1
ATOM 820 C C . LEU A 1 99 ? 6.881 0.652 -3.541 1.00 96.81 99 LEU A C 1
ATOM 822 O O . LEU A 1 99 ? 7.192 1.578 -4.290 1.00 96.81 99 LEU A O 1
ATOM 826 N N . LEU A 1 100 ? 5.903 0.755 -2.633 1.00 96.81 100 LEU A N 1
ATOM 827 C CA . LEU A 1 100 ? 5.128 1.986 -2.445 1.00 96.81 100 LEU A CA 1
ATOM 828 C C . LEU A 1 100 ? 6.040 3.166 -2.093 1.00 96.81 100 LEU A C 1
ATOM 830 O O . LEU A 1 100 ? 5.965 4.209 -2.735 1.00 96.81 100 LEU A O 1
ATOM 834 N N . LEU A 1 101 ? 6.971 2.994 -1.148 1.00 95.00 101 LEU A N 1
ATOM 835 C CA . LEU A 1 101 ? 7.942 4.042 -0.808 1.00 95.00 101 LEU A CA 1
ATOM 836 C C . LEU A 1 101 ? 8.841 4.431 -1.976 1.00 95.00 101 LEU A C 1
ATOM 838 O O . LEU A 1 101 ? 9.200 5.597 -2.108 1.00 95.00 101 LEU A O 1
ATOM 842 N N . LYS A 1 102 ? 9.232 3.458 -2.802 1.00 93.25 102 LYS A N 1
ATOM 843 C CA . LYS A 1 102 ? 10.048 3.713 -3.986 1.00 93.25 102 LYS A CA 1
ATOM 844 C C . LYS A 1 102 ? 9.281 4.497 -5.053 1.00 93.25 102 LYS A C 1
ATOM 846 O O . LYS A 1 102 ? 9.906 5.263 -5.787 1.00 93.25 102 LYS A O 1
ATOM 851 N N . TYR A 1 103 ? 7.971 4.278 -5.153 1.00 91.81 103 TYR A N 1
ATOM 852 C CA . TYR A 1 103 ? 7.102 4.954 -6.111 1.00 91.81 103 TYR A CA 1
ATOM 853 C C . TYR A 1 103 ? 6.914 6.438 -5.775 1.00 91.81 103 TYR A C 1
ATOM 855 O O . TYR A 1 103 ? 6.821 7.264 -6.683 1.00 91.81 103 TYR A O 1
ATOM 863 N N . ILE A 1 104 ? 6.912 6.793 -4.484 1.00 89.00 104 ILE A N 1
ATOM 864 C CA . ILE A 1 104 ? 6.800 8.187 -4.040 1.00 89.00 104 ILE A CA 1
ATOM 865 C C . ILE A 1 104 ? 8.007 8.994 -4.559 1.00 89.00 104 ILE A C 1
ATOM 867 O O . ILE A 1 104 ? 9.157 8.636 -4.278 1.00 89.00 104 ILE A O 1
ATOM 871 N N . PRO A 1 105 ? 7.787 10.101 -5.296 1.00 78.25 105 PRO A N 1
ATOM 872 C CA . PRO A 1 105 ? 8.870 10.951 -5.778 1.00 78.25 105 PRO A CA 1
ATOM 873 C C . PRO A 1 105 ? 9.763 11.456 -4.633 1.00 78.25 105 PRO A C 1
ATOM 875 O O . PRO A 1 105 ? 9.285 12.026 -3.656 1.00 78.25 105 PRO A O 1
ATOM 878 N N . ASN A 1 106 ? 11.080 11.279 -4.770 1.00 67.38 106 ASN A N 1
ATOM 879 C CA . ASN A 1 106 ? 12.064 11.557 -3.712 1.00 67.38 106 ASN A CA 1
ATOM 880 C C . ASN A 1 106 ? 12.539 13.026 -3.635 1.00 67.38 106 ASN A C 1
ATOM 882 O O . ASN A 1 106 ? 13.470 13.328 -2.887 1.00 67.38 106 ASN A O 1
ATOM 886 N N . ASP A 1 107 ? 11.967 13.947 -4.414 1.00 57.53 107 ASP A N 1
ATOM 887 C CA . ASP A 1 107 ? 12.583 15.260 -4.622 1.00 57.53 107 ASP A CA 1
ATOM 888 C C . ASP A 1 107 ? 12.074 16.357 -3.680 1.00 57.53 107 ASP A C 1
ATOM 890 O O . ASP A 1 107 ? 11.033 16.975 -3.878 1.00 57.53 107 ASP A O 1
ATOM 894 N N . SER A 1 108 ? 12.951 16.712 -2.740 1.00 47.88 108 SER A N 1
ATOM 895 C CA . SER A 1 108 ? 12.982 17.977 -1.994 1.00 47.88 108 SER A CA 1
ATOM 896 C C . SER A 1 108 ? 13.306 19.212 -2.860 1.00 47.88 108 SER A C 1
ATOM 898 O O . SER A 1 108 ? 13.474 20.311 -2.335 1.00 47.88 108 SER A O 1
ATOM 900 N N . VAL A 1 109 ? 13.422 19.057 -4.185 1.00 43.16 109 VAL A N 1
ATOM 901 C CA . VAL A 1 109 ? 13.782 20.129 -5.136 1.00 43.16 109 VAL A CA 1
ATOM 902 C C . VAL A 1 109 ? 12.543 20.790 -5.762 1.00 43.16 109 VAL A C 1
ATOM 904 O O . VAL A 1 109 ? 12.638 21.883 -6.319 1.00 43.16 109 VAL A O 1
ATOM 907 N N . MET A 1 110 ? 11.367 20.174 -5.618 1.00 39.50 110 MET A N 1
ATOM 908 C CA . MET A 1 110 ? 10.078 20.702 -6.070 1.00 39.50 110 MET A CA 1
ATOM 909 C C . MET A 1 110 ? 9.071 20.588 -4.922 1.00 39.50 110 MET A C 1
ATOM 911 O O . MET A 1 110 ? 8.151 19.780 -4.962 1.00 39.50 110 MET A O 1
ATOM 915 N N . ASP A 1 111 ? 9.255 21.416 -3.894 1.00 42.62 111 ASP A N 1
ATOM 916 C CA . ASP A 1 111 ? 8.305 21.652 -2.792 1.00 42.62 111 ASP A CA 1
ATOM 917 C C . ASP A 1 111 ? 7.058 22.415 -3.307 1.00 42.62 111 ASP A C 1
ATOM 919 O O . ASP A 1 111 ? 6.687 23.487 -2.832 1.00 42.62 111 ASP A O 1
ATOM 923 N N . VAL A 1 112 ? 6.471 21.912 -4.397 1.00 46.38 112 VAL A N 1
ATOM 924 C CA . VAL A 1 112 ? 5.308 22.463 -5.091 1.00 46.38 112 VAL A CA 1
ATOM 925 C C . VAL A 1 112 ? 4.328 21.324 -5.287 1.00 46.38 112 VAL A C 1
ATOM 927 O O . VAL A 1 112 ? 4.270 20.747 -6.365 1.00 46.38 112 VAL A O 1
ATOM 930 N N . ASP A 1 113 ? 3.603 20.997 -4.219 1.00 54.00 113 ASP A N 1
ATOM 931 C CA . ASP A 1 113 ? 2.191 20.602 -4.262 1.00 54.00 113 ASP A CA 1
ATOM 932 C C . ASP A 1 113 ? 1.785 19.667 -5.424 1.00 54.00 113 ASP A C 1
ATOM 934 O O . ASP A 1 113 ? 0.764 19.875 -6.077 1.00 54.00 113 ASP A O 1
ATOM 938 N N . TYR A 1 114 ? 2.622 18.674 -5.744 1.00 58.31 114 TYR A N 1
ATOM 939 C CA . TYR A 1 114 ? 2.423 17.795 -6.891 1.00 58.31 114 TYR A CA 1
ATOM 940 C C . TYR A 1 114 ? 1.651 16.566 -6.427 1.00 58.31 114 TYR A C 1
ATOM 942 O O . TYR A 1 114 ? 2.054 15.897 -5.476 1.00 58.31 114 TYR A O 1
ATOM 950 N N . GLY A 1 115 ? 0.540 16.299 -7.104 1.00 68.00 115 GLY A N 1
ATOM 951 C CA . GLY A 1 115 ? -0.396 15.237 -6.761 1.00 68.00 115 GLY A CA 1
ATOM 952 C C . GLY A 1 115 ? -1.761 15.780 -6.340 1.00 68.00 115 GLY A C 1
ATOM 953 O O . GLY A 1 115 ? -1.892 16.881 -5.796 1.00 68.00 115 GLY A O 1
ATOM 954 N N . THR A 1 116 ? -2.788 15.001 -6.638 1.00 84.19 116 THR A N 1
ATOM 955 C CA . THR A 1 116 ? -4.148 15.152 -6.126 1.00 84.19 116 THR A CA 1
ATOM 956 C C . THR A 1 116 ? -4.158 15.089 -4.597 1.00 84.19 116 THR A C 1
ATOM 958 O O . THR A 1 116 ? -3.217 14.604 -3.967 1.00 84.19 116 THR A O 1
ATOM 961 N N . GLU A 1 117 ? -5.224 15.594 -3.980 1.00 86.81 117 GLU A N 1
ATOM 962 C CA . GLU A 1 117 ? -5.375 15.510 -2.523 1.00 86.81 117 GLU A CA 1
ATOM 963 C C . GLU A 1 117 ? -5.367 14.051 -2.047 1.00 86.81 117 GLU A C 1
ATOM 965 O O . GLU A 1 117 ? -4.690 13.718 -1.080 1.00 86.81 117 GLU A O 1
ATOM 970 N N . SER A 1 118 ? -6.010 13.170 -2.810 1.00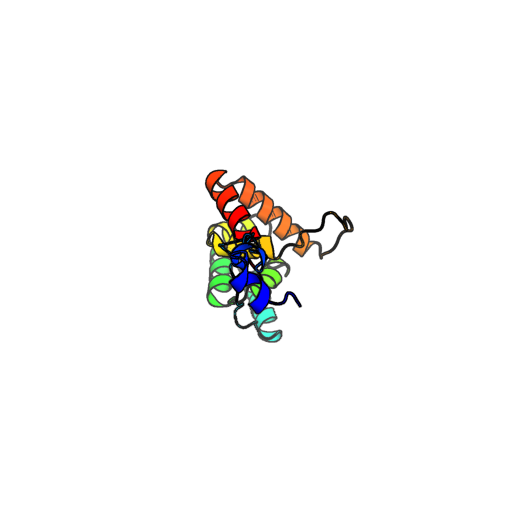 86.88 118 SER A N 1
ATOM 971 C CA . SER A 1 118 ? -6.059 11.728 -2.579 1.00 86.88 118 SER A CA 1
ATOM 972 C C . SER A 1 118 ? -4.670 11.080 -2.644 1.00 86.88 118 SER A C 1
ATOM 974 O O . SER A 1 118 ? -4.343 10.224 -1.825 1.00 86.88 118 SER A O 1
ATOM 976 N N . GLU A 1 119 ? -3.804 11.515 -3.570 1.00 88.38 119 GLU A N 1
ATOM 977 C CA . GLU A 1 119 ? -2.407 11.057 -3.622 1.00 88.38 119 GLU A CA 1
ATOM 978 C C . GLU A 1 119 ? -1.619 11.473 -2.373 1.00 88.38 119 GLU A C 1
ATOM 980 O O . GLU A 1 119 ? -0.845 10.688 -1.827 1.00 88.38 119 GLU A O 1
ATOM 985 N N . LYS A 1 120 ? -1.824 12.699 -1.883 1.00 90.06 120 LYS A N 1
ATOM 986 C CA . LYS A 1 120 ? -1.171 13.162 -0.650 1.00 90.06 120 LYS A CA 1
ATOM 987 C C . LYS A 1 120 ? -1.688 12.415 0.572 1.00 90.06 120 LYS A C 1
ATOM 989 O O . LYS A 1 120 ? -0.880 12.055 1.426 1.00 90.06 120 LYS A O 1
ATOM 994 N N . GLU A 1 121 ? -2.988 12.140 0.631 1.00 93.19 121 GLU A N 1
ATOM 995 C CA . GLU A 1 121 ? -3.614 11.426 1.742 1.00 93.19 121 GLU A CA 1
ATOM 996 C C . GLU A 1 121 ? -2.965 10.057 1.957 1.00 93.19 121 GLU A C 1
ATOM 998 O O . GLU A 1 121 ? -2.488 9.764 3.057 1.00 93.19 121 GLU A O 1
ATOM 1003 N N . TRP A 1 122 ? -2.861 9.225 0.916 1.00 94.75 122 TRP A N 1
ATOM 1004 C CA . TRP A 1 122 ? -2.277 7.896 1.102 1.00 94.75 122 TRP A CA 1
ATOM 1005 C C . TRP A 1 122 ? -0.769 7.960 1.399 1.00 94.75 122 TRP A C 1
ATOM 1007 O O . TRP A 1 122 ? -0.271 7.129 2.162 1.00 94.75 122 TRP A O 1
ATOM 1017 N N . HIS A 1 123 ? -0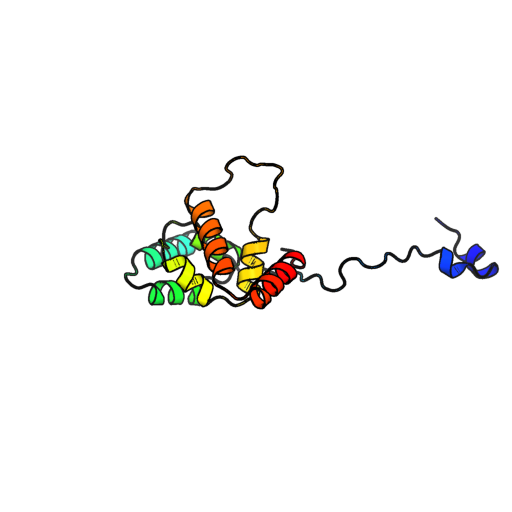.039 8.965 0.889 1.00 93.94 123 HIS A N 1
ATOM 1018 C CA . HIS A 1 123 ? 1.356 9.208 1.283 1.00 93.94 123 HIS A CA 1
ATOM 1019 C C . HIS A 1 123 ? 1.481 9.531 2.779 1.00 93.94 123 HIS A C 1
ATOM 1021 O O . HIS A 1 123 ? 2.403 9.053 3.446 1.00 93.94 123 HIS A O 1
ATOM 1027 N N . GLU A 1 124 ? 0.585 10.358 3.317 1.00 93.44 124 GLU A N 1
ATOM 1028 C CA . GLU A 1 124 ? 0.538 10.686 4.743 1.00 93.44 124 GLU A CA 1
ATOM 1029 C C . GLU A 1 124 ? 0.170 9.461 5.578 1.00 93.44 124 GLU A C 1
ATOM 1031 O O . GLU A 1 124 ? 0.866 9.149 6.546 1.00 93.44 124 GLU A O 1
ATOM 1036 N N . LYS A 1 125 ? -0.831 8.689 5.149 1.00 96.88 125 LYS A N 1
ATOM 1037 C CA . LYS A 1 125 ? -1.222 7.441 5.815 1.00 96.88 125 LYS A CA 1
ATOM 1038 C C . LYS A 1 125 ? -0.118 6.389 5.791 1.00 96.88 125 LYS A C 1
ATOM 1040 O O . LYS A 1 125 ? 0.055 5.661 6.769 1.00 96.88 125 LYS A O 1
ATOM 1045 N N . LEU A 1 126 ? 0.673 6.321 4.721 1.00 97.19 126 LEU A N 1
ATOM 1046 C CA . LEU A 1 126 ? 1.829 5.429 4.662 1.00 97.19 126 LEU A CA 1
ATOM 1047 C C . LEU A 1 126 ? 2.904 5.847 5.674 1.00 97.19 126 LEU A C 1
ATOM 1049 O O . LEU A 1 126 ? 3.478 4.990 6.348 1.00 97.19 126 LEU A O 1
ATOM 1053 N N . LYS A 1 127 ? 3.156 7.155 5.826 1.00 95.12 127 LYS A N 1
ATOM 1054 C CA . LYS A 1 127 ? 4.061 7.675 6.866 1.00 95.12 127 LYS A CA 1
ATOM 1055 C C . LYS A 1 127 ? 3.546 7.334 8.264 1.00 95.12 127 LYS A C 1
ATOM 1057 O O . LYS A 1 127 ? 4.322 6.827 9.070 1.00 95.12 127 LYS A O 1
ATOM 1062 N N . GLU A 1 128 ? 2.251 7.532 8.522 1.00 96.62 128 GLU A N 1
ATOM 1063 C CA . GLU A 1 128 ? 1.615 7.135 9.786 1.00 96.62 128 GLU A CA 1
ATOM 1064 C C . GLU A 1 128 ? 1.835 5.639 10.071 1.00 96.62 128 GLU A C 1
ATOM 1066 O O . GLU A 1 128 ? 2.290 5.284 11.156 1.00 96.62 128 GLU A O 1
ATOM 1071 N N . TYR A 1 129 ? 1.603 4.756 9.092 1.00 98.25 129 TYR A N 1
ATOM 1072 C CA . TYR A 1 129 ? 1.853 3.318 9.245 1.00 98.25 129 TYR A CA 1
ATOM 1073 C C . TYR A 1 129 ? 3.321 3.003 9.573 1.00 98.25 129 TYR A C 1
ATOM 1075 O O . TYR A 1 129 ? 3.599 2.191 10.460 1.00 98.25 129 TYR A O 1
ATOM 1083 N N . LEU A 1 130 ? 4.273 3.663 8.906 1.00 96.94 130 LEU A N 1
ATOM 1084 C CA . LEU A 1 130 ? 5.701 3.487 9.184 1.00 96.94 130 LEU A CA 1
ATOM 1085 C C . LEU A 1 130 ? 6.106 3.954 10.588 1.00 96.94 130 LEU A C 1
ATOM 1087 O O . LEU A 1 130 ? 7.073 3.431 11.139 1.00 96.94 130 LEU A O 1
ATOM 1091 N N . ASP A 1 131 ? 5.389 4.913 11.170 1.00 96.38 131 ASP A N 1
ATOM 1092 C CA . ASP A 1 131 ? 5.586 5.351 12.554 1.00 96.38 131 ASP A CA 1
ATOM 1093 C C . ASP A 1 131 ? 4.934 4.397 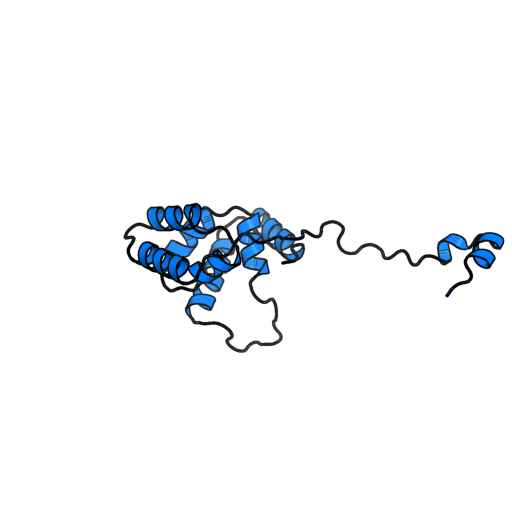13.578 1.00 96.38 131 ASP A C 1
ATOM 1095 O O . ASP A 1 131 ? 5.294 4.417 14.756 1.00 96.38 131 ASP A O 1
ATOM 1099 N N . MET A 1 132 ? 4.012 3.523 13.148 1.00 96.75 132 MET A N 1
ATOM 1100 C CA . MET A 1 132 ? 3.372 2.509 14.002 1.00 96.75 132 MET A CA 1
ATOM 1101 C C . MET A 1 132 ? 4.178 1.206 14.129 1.00 96.75 132 MET A C 1
ATOM 1103 O O . MET A 1 132 ? 3.977 0.452 15.086 1.00 96.75 132 MET A O 1
ATOM 1107 N N . ILE A 1 133 ? 5.050 0.896 13.167 1.00 97.19 133 ILE A N 1
ATOM 1108 C CA . ILE A 1 133 ? 5.869 -0.327 13.173 1.00 97.19 133 ILE A CA 1
ATOM 1109 C C . ILE A 1 133 ? 7.181 -0.136 13.952 1.00 97.19 133 ILE A C 1
ATOM 1111 O O . ILE A 1 133 ? 7.574 0.975 14.291 1.00 97.19 133 ILE A O 1
ATOM 1115 N N . SER A 1 134 ? 7.886 -1.231 14.259 1.00 97.69 134 SER A N 1
ATOM 1116 C CA . SER A 1 134 ? 9.164 -1.142 14.976 1.00 97.69 134 SER A CA 1
ATOM 1117 C C . SER A 1 134 ? 10.241 -0.443 14.141 1.00 97.69 134 SER A C 1
ATOM 1119 O O . SER A 1 134 ? 10.319 -0.632 12.927 1.00 97.69 134 SER A O 1
ATOM 1121 N N . GLU A 1 135 ? 11.141 0.285 14.807 1.00 96.38 135 GLU A N 1
ATOM 1122 C CA . GLU A 1 135 ? 12.282 0.953 14.157 1.00 96.38 135 GLU A CA 1
ATOM 1123 C C . GLU A 1 135 ? 13.162 -0.011 13.347 1.00 96.38 135 GLU A C 1
ATOM 1125 O O . GLU A 1 135 ? 13.679 0.350 12.290 1.00 96.38 135 GLU A O 1
ATOM 1130 N N . GLU A 1 136 ? 13.297 -1.260 13.802 1.00 97.31 136 GLU A N 1
ATOM 1131 C CA . GLU A 1 136 ? 13.996 -2.317 13.064 1.00 97.31 136 GLU A CA 1
ATOM 1132 C C . GLU A 1 136 ? 13.293 -2.632 11.736 1.00 97.31 136 GLU A C 1
ATOM 1134 O O . GLU A 1 136 ? 13.931 -2.621 10.680 1.00 97.31 136 GLU A O 1
ATOM 1139 N N . LYS A 1 137 ? 11.971 -2.859 11.773 1.00 96.94 137 LYS A N 1
ATOM 1140 C CA . LYS A 1 137 ? 11.168 -3.154 10.580 1.00 96.94 137 LYS A CA 1
ATOM 1141 C C . LYS A 1 137 ? 11.168 -1.964 9.617 1.00 96.94 137 LYS A C 1
ATOM 1143 O O . LYS A 1 137 ? 11.432 -2.137 8.430 1.00 96.94 137 LYS A O 1
ATOM 1148 N N . LYS A 1 138 ? 10.952 -0.754 10.137 1.00 97.19 138 LYS A N 1
ATOM 1149 C CA . LYS A 1 138 ? 10.985 0.506 9.382 1.00 97.19 138 LYS A CA 1
ATOM 1150 C C . LYS A 1 138 ? 12.321 0.705 8.667 1.00 97.19 138 LYS A C 1
ATOM 1152 O O . LYS A 1 138 ? 12.346 0.960 7.465 1.00 97.19 138 LYS A O 1
ATOM 1157 N N . SER A 1 139 ? 13.434 0.532 9.382 1.00 95.38 139 SER A N 1
ATOM 1158 C CA . SER A 1 139 ? 14.782 0.679 8.818 1.00 95.38 139 SER A CA 1
ATOM 1159 C C . SER A 1 139 ? 15.053 -0.329 7.703 1.00 95.38 139 SER A C 1
ATOM 1161 O O . SER A 1 139 ? 15.647 0.032 6.688 1.00 95.38 139 SER A O 1
ATOM 1163 N N . LYS A 1 140 ? 14.594 -1.578 7.863 1.00 95.88 140 LYS A N 1
ATOM 1164 C CA . LYS A 1 140 ? 14.703 -2.617 6.830 1.00 95.88 140 LYS A CA 1
ATOM 1165 C C . LYS A 1 140 ? 13.932 -2.229 5.563 1.00 95.88 140 LYS A C 1
ATOM 1167 O O . LYS A 1 140 ? 14.517 -2.248 4.486 1.00 95.88 140 LYS A O 1
ATOM 1172 N N . ILE A 1 141 ? 12.667 -1.834 5.705 1.00 96.62 141 ILE A N 1
ATOM 1173 C CA . ILE A 1 141 ? 11.794 -1.420 4.594 1.00 96.62 141 ILE A CA 1
ATOM 1174 C C . ILE A 1 141 ? 12.397 -0.236 3.820 1.00 96.62 141 ILE A C 1
ATOM 1176 O O . ILE A 1 141 ? 12.456 -0.255 2.590 1.00 96.62 141 ILE A O 1
ATOM 1180 N N . ILE A 1 142 ? 12.894 0.785 4.528 1.00 94.50 142 ILE A N 1
ATOM 1181 C CA . ILE A 1 142 ? 13.519 1.963 3.904 1.00 94.50 142 ILE A CA 1
ATOM 1182 C C . ILE A 1 142 ? 14.825 1.581 3.196 1.00 94.50 142 ILE A C 1
ATOM 1184 O O . ILE A 1 142 ? 15.090 2.035 2.087 1.00 94.50 142 ILE A O 1
ATOM 1188 N N . ALA A 1 143 ? 15.660 0.741 3.811 1.00 93.38 143 ALA A N 1
ATOM 1189 C CA . ALA A 1 143 ? 16.890 0.283 3.170 1.00 93.38 143 ALA A CA 1
ATOM 1190 C C . ALA A 1 143 ? 16.603 -0.542 1.904 1.00 93.38 143 ALA A C 1
ATOM 1192 O O . ALA A 1 143 ? 17.317 -0.408 0.912 1.00 93.38 143 ALA A O 1
ATOM 1193 N N . GLU A 1 144 ? 15.562 -1.376 1.926 1.00 94.19 144 GLU A N 1
ATOM 1194 C CA . GLU A 1 144 ? 15.120 -2.155 0.770 1.00 94.19 144 GLU A CA 1
ATOM 1195 C C . GLU A 1 144 ? 14.595 -1.251 -0.353 1.00 94.19 144 GLU A C 1
ATOM 1197 O O . GLU A 1 144 ? 15.038 -1.402 -1.491 1.00 94.19 144 GLU A O 1
ATOM 1202 N N . SER A 1 145 ? 13.774 -0.238 -0.046 1.00 94.50 145 SER A N 1
ATOM 1203 C CA . SER A 1 145 ? 13.234 0.678 -1.064 1.00 94.50 145 SER A CA 1
ATOM 1204 C C . SER A 1 145 ? 14.329 1.446 -1.815 1.00 94.50 145 SER A C 1
ATOM 1206 O O . SER A 1 145 ? 14.244 1.618 -3.030 1.00 94.50 145 SER A O 1
ATOM 1208 N N . LEU A 1 146 ? 15.417 1.835 -1.140 1.00 92.06 146 LEU A N 1
ATOM 1209 C CA . LEU A 1 146 ? 16.562 2.507 -1.772 1.00 92.06 146 LEU A CA 1
ATOM 1210 C C . LEU A 1 146 ? 17.292 1.634 -2.806 1.00 92.06 146 LEU A C 1
ATOM 1212 O O . LEU A 1 146 ? 17.931 2.171 -3.714 1.00 92.06 146 LEU A O 1
ATOM 1216 N N . ASN A 1 147 ? 17.184 0.310 -2.691 1.00 92.19 147 ASN A N 1
ATOM 1217 C CA . ASN A 1 147 ? 17.827 -0.645 -3.590 1.00 92.19 147 ASN A CA 1
ATOM 1218 C C . ASN A 1 147 ? 16.946 -1.055 -4.778 1.00 92.19 147 ASN A C 1
ATOM 1220 O O . ASN A 1 147 ? 17.457 -1.665 -5.721 1.00 92.19 147 ASN A O 1
ATOM 1224 N N . ILE A 1 148 ? 15.650 -0.726 -4.756 1.00 92.88 148 ILE A N 1
ATOM 1225 C CA . ILE A 1 148 ? 14.719 -1.052 -5.839 1.00 92.88 148 ILE A CA 1
ATOM 1226 C C . ILE A 1 148 ? 14.935 -0.110 -7.026 1.00 92.88 148 ILE A C 1
ATOM 1228 O O . ILE A 1 148 ? 15.101 1.105 -6.880 1.00 92.88 148 ILE A O 1
ATOM 1232 N N . ILE A 1 149 ? 14.893 -0.678 -8.224 1.00 91.62 149 ILE A N 1
ATOM 1233 C CA . ILE A 1 149 ? 14.816 0.015 -9.506 1.00 91.62 149 ILE A CA 1
ATOM 1234 C C . ILE A 1 149 ? 13.490 -0.405 -10.141 1.00 91.62 149 ILE A C 1
ATOM 1236 O O . ILE A 1 149 ? 13.337 -1.586 -10.462 1.00 91.62 149 ILE A O 1
ATOM 1240 N N . LEU A 1 150 ? 12.565 0.554 -10.268 1.00 88.44 150 LEU A N 1
ATOM 1241 C CA . LEU A 1 150 ? 11.298 0.410 -10.993 1.00 88.44 150 LEU A CA 1
ATOM 1242 C C . LEU A 1 150 ? 11.527 0.425 -12.511 1.00 88.44 150 LEU A C 1
ATOM 1244 O O . LEU A 1 150 ? 12.521 1.059 -12.951 1.00 88.44 150 LEU A O 1
#

Secondary structure (DSSP, 8-state):
---HHHHHHTT-GGGTS-----S-TT-EE----PPPPHHHHHHHHHHHHH-SSHHHHHHHHHHH--SHHHHHHHHTSS-S-TTHHHHHHHHS-HHHHHHHHHHS---TT--S--S-HHHHHHHHHHHHHHHHS-HHHHHHHHHHHHHEE-

Foldseek 3Di:
DPPCVVCVVVVNNVVVDPPPPPPFPPADEDDWDDDDDPVVLVVLLVVLQPDPDLVVNLVSCVVPPGGLVSVLCSQLPPSADDCSLLVNVVPDDLQSLLSVVLPPDPDPPCPDDPDDPSSVVSVVVSVVNLVVDDPVSSVVSPVNSVRYDD